Protein AF-A0A7J5V3S0-F1 (afdb_monomer_lite)

Foldseek 3Di:
DVLLVVVLVVVLVVQLVVLLVVLCVVCVVVVNPALLSSLVSSLVSSLVSLCCCCVPPNVVVQVVSVVVVQHPVNSNVVSNVVSVVSNVVSNVD

Structure (mmCIF, N/CA/C/O backbone):
data_AF-A0A7J5V3S0-F1
#
_entry.id   AF-A0A7J5V3S0-F1
#
loop_
_atom_site.group_PDB
_atom_site.id
_atom_site.type_symbol
_atom_site.label_atom_id
_atom_site.label_alt_id
_atom_site.label_comp_id
_atom_site.label_asym_id
_atom_site.label_entity_id
_atom_site.label_seq_id
_atom_site.pdbx_PDB_ins_code
_atom_site.Cartn_x
_atom_site.Cartn_y
_atom_site.Cartn_z
_atom_site.occupancy
_atom_site.B_iso_or_equiv
_atom_site.auth_seq_id
_atom_site.auth_comp_id
_atom_site.auth_asym_id
_atom_site.auth_atom_id
_atom_site.pdbx_PDB_model_num
ATOM 1 N N . MET A 1 1 ? 0.465 2.119 20.454 1.00 60.75 1 MET A N 1
ATOM 2 C CA . MET A 1 1 ? 0.797 2.168 19.005 1.00 60.75 1 MET A CA 1
ATOM 3 C C . MET A 1 1 ? 0.976 0.785 18.358 1.00 60.75 1 MET A C 1
ATOM 5 O O . MET A 1 1 ? 0.485 0.595 17.253 1.00 60.75 1 MET A O 1
ATOM 9 N N . ARG A 1 2 ? 1.582 -0.217 19.026 1.00 72.62 2 ARG A N 1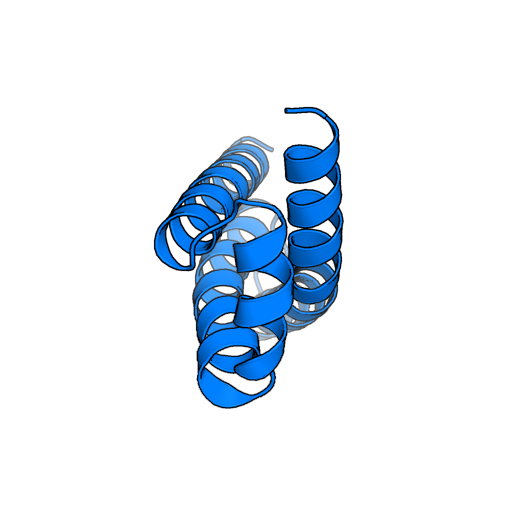
ATOM 10 C CA . ARG A 1 2 ? 1.808 -1.575 18.463 1.00 72.62 2 ARG A CA 1
ATOM 11 C C . ARG A 1 2 ? 0.549 -2.278 17.917 1.00 72.62 2 ARG A C 1
ATOM 13 O O . ARG A 1 2 ? 0.615 -2.930 16.880 1.00 72.62 2 ARG A O 1
ATOM 20 N N . ASN A 1 3 ? -0.600 -2.117 18.576 1.00 79.25 3 ASN A N 1
ATOM 21 C CA . ASN A 1 3 ? -1.852 -2.769 18.164 1.00 79.25 3 ASN A CA 1
ATOM 22 C C . ASN A 1 3 ? -2.459 -2.145 16.893 1.00 79.25 3 ASN A C 1
ATOM 24 O O . ASN A 1 3 ? -3.018 -2.862 16.071 1.00 79.25 3 ASN A O 1
ATOM 28 N N . GLN A 1 4 ? -2.280 -0.835 16.686 1.00 82.31 4 GLN A N 1
ATOM 29 C CA . GLN A 1 4 ? -2.764 -0.124 15.496 1.00 82.31 4 GLN A CA 1
ATOM 30 C C . GLN A 1 4 ? -1.987 -0.524 14.243 1.00 82.31 4 GLN A C 1
ATOM 32 O O . GLN A 1 4 ? -2.589 -0.784 13.207 1.00 82.31 4 GLN A O 1
ATOM 37 N N . ALA A 1 5 ? -0.661 -0.650 14.349 1.00 83.94 5 ALA A N 1
ATOM 38 C CA . ALA A 1 5 ? 0.173 -1.109 13.240 1.00 83.94 5 ALA A CA 1
ATOM 39 C C . ALA A 1 5 ? -0.208 -2.531 12.793 1.00 83.94 5 ALA A C 1
ATOM 41 O O . ALA A 1 5 ? -0.362 -2.787 11.603 1.00 83.94 5 ALA A O 1
ATOM 42 N N . ARG A 1 6 ? -0.446 -3.445 13.746 1.00 86.19 6 ARG A N 1
ATOM 43 C CA . ARG A 1 6 ? -0.916 -4.809 13.443 1.00 86.19 6 ARG A CA 1
ATOM 44 C C . ARG A 1 6 ? -2.293 -4.811 12.779 1.00 86.19 6 ARG A C 1
ATOM 46 O O . ARG A 1 6 ? -2.492 -5.531 11.806 1.00 86.19 6 ARG A O 1
ATOM 53 N N . ALA A 1 7 ? -3.222 -3.991 13.270 1.00 86.12 7 ALA A N 1
ATOM 54 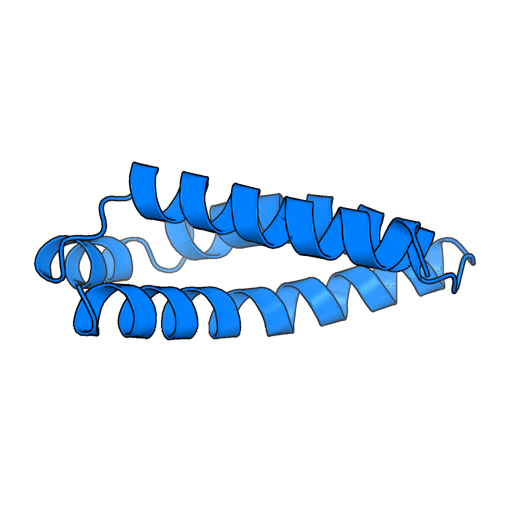C CA . ALA A 1 7 ? -4.552 -3.865 12.680 1.00 86.12 7 ALA A CA 1
ATOM 55 C C . ALA A 1 7 ? -4.492 -3.333 11.239 1.00 86.12 7 ALA A C 1
ATOM 57 O O . ALA A 1 7 ? -5.153 -3.881 10.356 1.00 86.12 7 ALA A O 1
ATOM 58 N N . PHE A 1 8 ? -3.653 -2.325 10.987 1.00 88.31 8 PHE A N 1
ATOM 59 C CA . PHE A 1 8 ? -3.420 -1.804 9.643 1.00 88.31 8 PHE A CA 1
ATOM 60 C C . PHE A 1 8 ? -2.765 -2.843 8.721 1.00 88.31 8 PHE A C 1
ATOM 62 O O . PHE A 1 8 ? -3.189 -2.990 7.582 1.00 88.31 8 PHE A O 1
ATOM 69 N N . LEU A 1 9 ? -1.787 -3.614 9.202 1.00 87.31 9 LEU A N 1
ATOM 70 C CA . LEU A 1 9 ? -1.165 -4.676 8.403 1.00 87.31 9 LEU A CA 1
ATOM 71 C C . LEU A 1 9 ? -2.164 -5.771 8.012 1.00 87.31 9 LEU A C 1
ATOM 73 O O . LEU A 1 9 ? -2.156 -6.227 6.871 1.00 87.31 9 LEU A O 1
ATOM 77 N N . LEU A 1 10 ? -3.048 -6.170 8.931 1.00 88.19 10 LEU A N 1
ATOM 78 C CA . LEU A 1 10 ? -4.120 -7.127 8.636 1.00 88.19 10 LEU A CA 1
ATOM 79 C C . LEU A 1 10 ? -5.091 -6.581 7.585 1.00 88.19 10 LEU A C 1
ATOM 81 O O . LEU A 1 10 ? -5.465 -7.299 6.658 1.00 88.19 10 LEU A O 1
ATOM 85 N N . PHE A 1 11 ? -5.461 -5.306 7.715 1.00 87.88 11 PHE A N 1
ATOM 86 C CA . PHE A 1 11 ? -6.269 -4.591 6.733 1.00 87.88 11 PHE A CA 1
ATOM 87 C C . PHE A 1 11 ? -5.588 -4.580 5.356 1.00 87.88 11 PHE A C 1
ATOM 89 O O . PHE A 1 11 ? -6.173 -5.020 4.368 1.00 87.88 11 PHE A O 1
ATOM 96 N N . TYR A 1 12 ? -4.327 -4.149 5.303 1.00 87.62 12 TYR A N 1
ATOM 97 C CA . TYR A 1 12 ? -3.578 -3.989 4.063 1.00 87.62 12 TYR A CA 1
ATOM 98 C C . TYR A 1 12 ? -3.359 -5.330 3.362 1.00 87.62 12 TYR A C 1
ATOM 100 O O . TYR A 1 12 ? -3.614 -5.436 2.168 1.00 87.62 12 TYR A O 1
ATOM 108 N N . LYS A 1 13 ? -2.985 -6.383 4.102 1.00 88.94 13 LYS A N 1
ATOM 109 C CA . LYS A 1 13 ? -2.751 -7.727 3.549 1.00 88.94 13 LYS A CA 1
ATOM 110 C C . LYS A 1 13 ? -3.978 -8.288 2.826 1.00 88.94 13 LYS A C 1
ATOM 112 O O . LYS A 1 13 ? -3.830 -8.929 1.788 1.00 88.94 13 LYS A O 1
ATOM 117 N N . ARG A 1 14 ? -5.182 -8.040 3.354 1.00 86.69 14 ARG A N 1
ATOM 118 C CA . ARG A 1 14 ? -6.436 -8.511 2.744 1.00 86.69 14 ARG A CA 1
ATOM 119 C C . ARG A 1 14 ? -6.677 -7.879 1.370 1.00 86.69 14 ARG A C 1
ATOM 121 O O . ARG A 1 14 ? -7.103 -8.575 0.453 1.00 86.69 14 ARG A O 1
ATOM 128 N N . ILE A 1 15 ? -6.408 -6.583 1.228 1.00 88.81 15 ILE A N 1
ATOM 129 C CA . ILE A 1 15 ? -6.620 -5.858 -0.034 1.00 88.81 15 ILE A CA 1
ATOM 130 C C . ILE A 1 15 ? -5.467 -6.121 -1.002 1.00 88.81 15 ILE A C 1
ATOM 132 O O . ILE A 1 15 ? -5.707 -6.405 -2.171 1.00 88.81 15 ILE A O 1
ATOM 136 N N . ALA A 1 16 ? -4.232 -6.084 -0.497 1.00 89.06 16 ALA A N 1
ATOM 137 C CA . ALA A 1 16 ? -3.010 -6.189 -1.284 1.00 89.06 16 ALA A CA 1
ATOM 138 C C . ALA A 1 16 ? -2.965 -7.470 -2.116 1.00 89.06 16 ALA A C 1
ATOM 140 O O . ALA A 1 16 ? -2.592 -7.418 -3.280 1.00 89.06 16 ALA A O 1
ATOM 141 N N . PHE A 1 17 ? -3.402 -8.606 -1.559 1.00 88.69 17 PHE A N 1
ATOM 142 C CA . PHE A 1 17 ? -3.444 -9.862 -2.310 1.00 88.69 17 PHE A CA 1
ATOM 143 C C . PHE A 1 17 ? -4.360 -9.773 -3.538 1.00 88.69 17 PHE A C 1
ATOM 145 O O . PHE A 1 17 ? -3.963 -10.145 -4.640 1.00 88.69 17 PHE A O 1
ATOM 152 N N . SER A 1 18 ? -5.565 -9.222 -3.359 1.00 88.81 18 SER A N 1
ATOM 153 C CA . SER A 1 18 ? -6.515 -9.048 -4.462 1.00 88.81 18 SER A CA 1
ATOM 154 C C . SER A 1 18 ? -5.982 -8.033 -5.473 1.00 88.81 18 SER A C 1
ATOM 156 O O . SER A 1 18 ? -5.959 -8.301 -6.669 1.00 88.81 18 SER A O 1
ATOM 158 N N . ALA A 1 19 ? -5.481 -6.893 -4.996 1.00 92.50 19 ALA A N 1
ATOM 159 C CA . ALA A 1 19 ? -4.952 -5.843 -5.856 1.00 92.50 19 ALA A CA 1
ATOM 160 C C . ALA A 1 19 ? -3.744 -6.311 -6.684 1.00 92.50 19 ALA A C 1
ATOM 162 O O . ALA A 1 19 ? -3.653 -5.988 -7.864 1.00 92.50 19 ALA A O 1
ATOM 163 N N . LEU A 1 20 ? -2.851 -7.114 -6.102 1.00 91.62 20 LEU A N 1
ATOM 164 C CA . LEU A 1 20 ? -1.678 -7.651 -6.792 1.00 91.62 20 LEU A CA 1
ATOM 165 C C . LEU A 1 20 ? -2.070 -8.640 -7.891 1.00 91.62 20 LEU A C 1
ATOM 167 O O . LEU A 1 20 ? -1.522 -8.572 -8.987 1.00 91.62 20 LEU A O 1
ATOM 171 N N . PHE A 1 21 ? -3.060 -9.498 -7.636 1.00 93.06 21 PHE A N 1
ATOM 172 C CA . PHE A 1 21 ? -3.589 -10.408 -8.652 1.00 93.06 21 PHE A CA 1
ATOM 173 C C . PHE A 1 21 ? -4.139 -9.648 -9.868 1.00 93.06 21 PHE A C 1
ATOM 175 O O . PHE A 1 21 ? -3.751 -9.925 -11.002 1.00 93.06 21 PHE A O 1
ATOM 182 N N . PHE A 1 22 ? -4.983 -8.635 -9.643 1.00 92.94 22 PHE A N 1
ATOM 183 C CA . PHE A 1 22 ? -5.523 -7.824 -10.738 1.00 92.94 22 PHE A CA 1
ATOM 184 C C . PHE A 1 22 ? -4.452 -6.968 -11.427 1.00 92.94 22 PHE A C 1
ATOM 186 O O . PHE A 1 22 ? -4.513 -6.791 -12.640 1.00 92.94 22 PHE A O 1
ATOM 193 N N . ALA A 1 23 ? -3.452 -6.471 -10.695 1.00 92.81 23 ALA A N 1
ATOM 194 C CA . ALA A 1 23 ? -2.337 -5.724 -11.279 1.00 92.81 23 ALA A CA 1
ATOM 195 C C . ALA A 1 23 ? -1.476 -6.585 -12.193 1.00 92.81 23 ALA A C 1
ATOM 197 O O . ALA A 1 23 ? -1.084 -6.134 -13.269 1.00 92.81 23 ALA A O 1
ATOM 198 N N . PHE A 1 24 ? -1.244 -7.837 -11.806 1.00 91.69 24 PHE A N 1
ATOM 199 C CA . PHE A 1 24 ? -0.562 -8.801 -12.652 1.00 91.69 24 PHE A CA 1
ATOM 200 C C . PHE A 1 24 ? -1.355 -9.111 -13.922 1.00 91.69 24 PHE A C 1
ATOM 202 O O . PHE A 1 24 ? -0.796 -9.051 -15.014 1.00 91.69 24 PHE A O 1
ATOM 209 N N . LEU A 1 25 ? -2.666 -9.344 -13.806 1.00 92.19 25 LEU A N 1
ATOM 210 C CA . LEU A 1 25 ? -3.531 -9.527 -14.976 1.00 92.19 25 LEU A CA 1
ATOM 211 C C . LEU A 1 25 ? -3.509 -8.307 -15.910 1.00 92.19 25 LEU A C 1
ATOM 213 O O . LEU A 1 25 ? -3.424 -8.471 -17.125 1.00 92.19 25 LEU A O 1
ATOM 217 N N . LEU A 1 26 ? -3.540 -7.089 -15.363 1.00 90.06 26 LEU A N 1
ATOM 218 C CA . LEU A 1 26 ? -3.489 -5.855 -16.152 1.00 90.06 26 LEU A CA 1
ATOM 219 C C . LEU A 1 26 ? -2.141 -5.689 -16.878 1.00 90.06 26 LEU A C 1
ATOM 221 O O . LEU A 1 26 ? -2.097 -5.322 -18.053 1.00 90.06 26 LEU A O 1
ATOM 225 N N . SER A 1 27 ? -1.038 -5.993 -16.196 1.00 88.00 27 SER A N 1
ATOM 226 C CA . SER A 1 27 ? 0.309 -5.976 -16.778 1.00 88.00 27 SER A CA 1
ATOM 227 C C . SER A 1 27 ? 0.455 -7.020 -17.894 1.00 88.00 27 SER A C 1
ATOM 229 O O . SER A 1 27 ? 1.050 -6.731 -18.932 1.00 88.00 27 SER A O 1
ATOM 231 N N . LEU A 1 28 ? -0.172 -8.190 -17.738 1.00 89.12 28 LEU A N 1
ATOM 232 C CA . LEU A 1 28 ? -0.204 -9.231 -18.765 1.00 89.12 28 LEU A CA 1
ATOM 233 C C . LEU A 1 28 ? -1.036 -8.808 -19.989 1.00 89.12 28 LEU A C 1
ATOM 235 O O . LEU A 1 28 ? -0.606 -9.018 -21.120 1.00 89.12 28 LEU A O 1
ATOM 239 N N . LEU A 1 29 ? -2.183 -8.153 -19.777 1.00 89.12 29 LEU A N 1
ATOM 240 C CA . LEU A 1 29 ? -3.042 -7.633 -20.853 1.00 89.12 29 LEU A CA 1
ATOM 241 C C . LEU A 1 29 ? -2.393 -6.498 -21.653 1.00 89.12 29 LEU A C 1
ATOM 243 O O . LEU A 1 29 ? -2.618 -6.384 -22.853 1.00 89.12 29 LEU A O 1
ATOM 247 N N . THR A 1 30 ? -1.592 -5.657 -20.998 1.00 85.25 30 THR A N 1
ATOM 248 C CA . THR A 1 30 ? -0.868 -4.555 -21.656 1.00 85.25 30 THR A CA 1
ATOM 249 C C . THR A 1 30 ? 0.432 -5.009 -22.328 1.00 85.25 30 THR A C 1
ATOM 251 O O . THR A 1 30 ? 1.092 -4.203 -22.979 1.00 85.25 30 THR A O 1
ATOM 254 N N . GLY A 1 31 ? 0.813 -6.286 -22.184 1.00 84.69 31 GLY A N 1
ATOM 255 C CA . GLY A 1 31 ? 2.035 -6.858 -22.759 1.00 84.69 31 GLY A CA 1
ATOM 256 C C . GLY A 1 31 ? 3.335 -6.373 -22.106 1.00 84.69 31 GLY A C 1
ATOM 257 O O . GLY A 1 31 ? 4.419 -6.747 -22.547 1.00 84.69 31 GLY A O 1
ATOM 258 N N . SER A 1 32 ? 3.250 -5.563 -21.048 1.00 83.19 32 SER A N 1
ATOM 259 C CA . SER A 1 32 ? 4.401 -4.978 -20.360 1.00 83.19 32 SER A CA 1
ATOM 260 C C . SER A 1 32 ? 4.616 -5.664 -19.013 1.00 83.19 32 SER A C 1
ATOM 262 O O . SER A 1 32 ? 4.177 -5.165 -17.975 1.00 83.19 32 SER A O 1
ATOM 264 N N . LEU A 1 33 ? 5.327 -6.794 -19.020 1.00 85.81 33 LEU A N 1
ATOM 265 C CA . LEU A 1 33 ? 5.732 -7.546 -17.820 1.00 85.81 33 LEU A CA 1
ATOM 266 C C . LEU A 1 33 ? 6.986 -6.949 -17.152 1.00 85.81 33 LEU A C 1
ATOM 268 O O . LEU A 1 33 ? 7.952 -7.653 -16.866 1.00 85.81 33 LEU A O 1
ATOM 272 N N . SER A 1 34 ? 6.992 -5.636 -16.922 1.00 90.25 34 SER A N 1
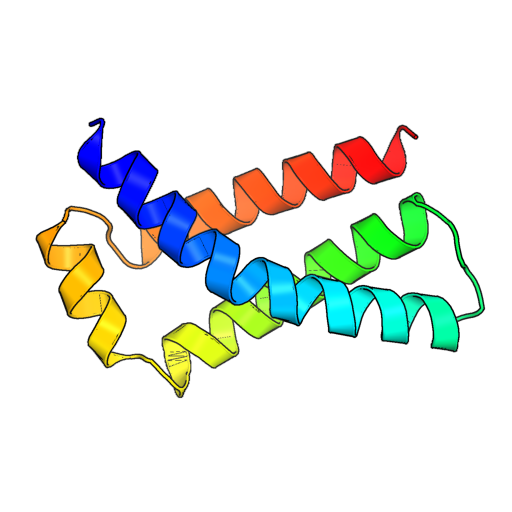ATOM 273 C CA . SER A 1 34 ? 8.054 -4.950 -16.180 1.00 90.25 34 SER A CA 1
ATOM 274 C C . SER A 1 34 ? 7.625 -4.664 -14.740 1.00 90.25 34 SER A C 1
ATOM 276 O O . SER A 1 34 ? 6.437 -4.469 -14.460 1.00 90.25 34 SER A O 1
ATOM 278 N N . PHE A 1 35 ? 8.590 -4.593 -13.816 1.00 89.88 35 PHE A N 1
ATOM 279 C CA . PHE A 1 35 ? 8.319 -4.203 -12.427 1.00 89.88 35 PHE A CA 1
ATOM 280 C C . PHE A 1 35 ? 7.700 -2.805 -12.344 1.00 89.88 35 PHE A C 1
ATOM 282 O O . PHE A 1 35 ? 6.739 -2.613 -11.601 1.00 89.88 35 PHE A O 1
ATOM 289 N N . ALA A 1 36 ? 8.147 -1.876 -13.192 1.00 91.19 36 ALA A N 1
ATOM 290 C CA . ALA A 1 36 ? 7.552 -0.552 -13.334 1.00 91.19 36 ALA A CA 1
ATOM 291 C C . ALA A 1 36 ? 6.054 -0.612 -13.688 1.00 91.19 36 ALA A C 1
ATOM 293 O O . ALA A 1 36 ? 5.228 0.004 -13.009 1.00 91.19 36 ALA A O 1
ATOM 294 N N . ALA A 1 37 ? 5.679 -1.388 -14.712 1.00 90.56 37 ALA A N 1
ATOM 295 C CA . ALA A 1 37 ? 4.282 -1.519 -15.126 1.00 90.56 37 ALA A CA 1
ATOM 296 C C . ALA A 1 37 ? 3.420 -2.185 -14.044 1.00 90.56 37 ALA A C 1
ATOM 298 O O . ALA A 1 37 ? 2.299 -1.736 -13.789 1.00 90.56 37 ALA A O 1
ATOM 299 N N . LEU A 1 38 ? 3.952 -3.202 -13.358 1.00 92.88 38 LEU A N 1
ATOM 300 C CA . LEU A 1 38 ? 3.296 -3.828 -12.209 1.00 92.88 38 LEU A CA 1
ATOM 301 C C . LEU A 1 38 ? 3.090 -2.845 -11.055 1.00 92.88 38 LEU A C 1
ATOM 303 O O . LEU A 1 38 ? 1.989 -2.783 -10.512 1.00 92.88 38 LEU A O 1
ATOM 307 N N . GLY A 1 39 ? 4.109 -2.060 -10.703 1.00 91.69 39 GLY A N 1
ATOM 308 C CA . GLY A 1 39 ? 4.050 -1.074 -9.624 1.00 91.69 39 GLY A CA 1
ATOM 309 C C . GLY A 1 39 ? 3.008 0.013 -9.877 1.00 91.69 39 GLY A C 1
ATOM 310 O O . GLY A 1 39 ? 2.200 0.316 -8.997 1.00 91.69 39 GLY A O 1
ATOM 311 N N . VAL A 1 40 ? 2.967 0.551 -11.099 1.00 91.62 40 VAL A N 1
ATOM 312 C CA . VAL A 1 40 ? 1.969 1.556 -11.504 1.00 91.62 40 VAL A CA 1
ATOM 313 C C . VAL A 1 40 ? 0.561 0.955 -11.519 1.00 91.62 40 VAL A C 1
ATOM 315 O O . VAL A 1 40 ? -0.365 1.533 -10.949 1.00 91.62 40 VAL A O 1
ATOM 318 N N . SER A 1 41 ? 0.390 -0.230 -12.107 1.00 92.56 41 SER A N 1
ATOM 319 C CA . SER A 1 41 ? -0.910 -0.918 -12.157 1.00 92.56 41 SER A CA 1
ATOM 320 C C . SER A 1 41 ? -1.427 -1.243 -10.756 1.00 92.56 41 SER A C 1
ATOM 322 O O . SER A 1 41 ? -2.589 -0.984 -10.439 1.00 92.56 41 SER A O 1
ATOM 324 N N . TYR A 1 42 ? -0.545 -1.752 -9.893 1.00 93.44 42 TYR A N 1
ATOM 325 C CA . TYR A 1 42 ? -0.839 -2.028 -8.491 1.00 93.44 42 TYR A CA 1
ATOM 326 C C . TYR A 1 42 ? -1.268 -0.764 -7.758 1.00 93.44 42 TYR A C 1
ATOM 328 O O . TYR A 1 42 ? -2.268 -0.801 -7.039 1.00 93.44 42 TYR A O 1
ATOM 336 N N . PHE A 1 43 ? -0.586 0.361 -7.999 1.00 93.50 43 PHE A N 1
ATOM 337 C CA . PHE A 1 43 ? -0.947 1.626 -7.380 1.00 93.50 43 PHE A CA 1
ATOM 338 C C . PHE A 1 43 ? -2.413 1.979 -7.645 1.00 93.50 43 PHE A C 1
ATOM 340 O O . PHE A 1 43 ? -3.176 2.134 -6.692 1.00 93.50 43 PHE A O 1
ATOM 347 N N . PHE A 1 44 ? -2.827 2.026 -8.913 1.00 92.31 44 PHE A N 1
ATOM 348 C CA . PHE A 1 44 ? -4.200 2.376 -9.291 1.00 92.31 44 PHE A CA 1
ATOM 349 C C . PHE A 1 44 ? -5.231 1.350 -8.818 1.00 92.31 44 PHE A C 1
ATOM 351 O O . PHE A 1 44 ? -6.266 1.719 -8.258 1.00 92.31 44 PHE A O 1
ATOM 358 N N . ILE A 1 45 ? -4.948 0.060 -8.990 1.00 93.62 45 ILE A N 1
ATOM 359 C CA . ILE A 1 45 ? -5.876 -1.006 -8.602 1.00 93.62 45 ILE A CA 1
ATOM 360 C C . ILE A 1 45 ? -6.094 -1.008 -7.094 1.00 93.62 45 ILE A C 1
ATOM 362 O O . ILE A 1 45 ? -7.224 -1.173 -6.640 1.00 93.62 45 ILE A O 1
ATOM 366 N N . MET A 1 46 ? -5.055 -0.759 -6.301 1.00 92.88 46 MET A N 1
ATOM 367 C CA . MET A 1 46 ? -5.176 -0.701 -4.850 1.00 92.88 46 MET A CA 1
ATOM 368 C C . MET A 1 46 ? -6.082 0.452 -4.384 1.00 92.88 46 MET A C 1
ATOM 370 O O . MET A 1 46 ? -6.817 0.273 -3.412 1.00 92.88 46 MET A O 1
ATOM 374 N N . ILE A 1 47 ? -6.104 1.598 -5.084 1.00 91.88 47 ILE A N 1
ATOM 375 C CA . ILE A 1 47 ? -7.058 2.697 -4.813 1.00 91.88 47 ILE A CA 1
ATOM 376 C C . ILE A 1 47 ? -8.493 2.203 -5.016 1.00 91.88 47 ILE A C 1
ATOM 378 O O . ILE A 1 47 ? -9.339 2.350 -4.129 1.00 91.88 47 ILE A O 1
ATOM 382 N N . VAL A 1 48 ? -8.753 1.577 -6.167 1.00 92.44 48 VAL A N 1
ATOM 383 C CA . VAL A 1 48 ? -10.078 1.049 -6.519 1.00 92.44 48 VAL A CA 1
ATOM 384 C C . VAL A 1 48 ? -10.509 -0.027 -5.525 1.00 92.44 48 VAL A C 1
ATOM 386 O O . VAL A 1 48 ? -11.623 0.014 -5.009 1.00 92.44 48 VAL A O 1
ATOM 389 N N . PHE A 1 49 ? -9.623 -0.961 -5.189 1.00 91.25 49 PHE A N 1
ATOM 390 C CA . PHE A 1 49 ? -9.920 -2.037 -4.250 1.00 91.25 49 PHE A CA 1
ATOM 391 C C . PHE A 1 49 ? -10.133 -1.537 -2.824 1.00 91.25 49 PHE A C 1
ATOM 393 O O . PHE A 1 49 ? -11.027 -2.042 -2.146 1.00 91.25 49 PHE A O 1
ATOM 400 N N . HIS A 1 50 ? -9.375 -0.539 -2.361 1.00 91.31 50 HIS A N 1
ATOM 401 C CA . HIS A 1 50 ? -9.628 0.087 -1.063 1.00 91.31 50 HIS A CA 1
ATOM 402 C C . HIS A 1 50 ? -11.037 0.682 -1.022 1.00 91.31 50 HIS A C 1
ATOM 404 O O . HIS A 1 50 ? -11.791 0.417 -0.082 1.00 91.31 50 HIS A O 1
ATOM 410 N N . TYR A 1 51 ? -11.406 1.428 -2.064 1.00 90.00 51 TYR A N 1
ATOM 411 C CA . TYR A 1 51 ? -12.734 2.010 -2.198 1.00 90.00 51 TYR A CA 1
ATOM 412 C C . TYR A 1 51 ? -13.825 0.928 -2.214 1.00 90.00 51 TYR A C 1
ATOM 414 O O . TYR A 1 51 ? -14.685 0.900 -1.336 1.00 90.00 51 TYR A O 1
ATOM 422 N N . VAL A 1 52 ? -13.765 -0.029 -3.142 1.00 88.81 52 VAL A N 1
ATOM 423 C CA . VAL A 1 52 ? -14.800 -1.065 -3.306 1.00 88.81 52 VAL A CA 1
ATOM 424 C C . VAL A 1 52 ? -14.930 -1.936 -2.055 1.00 88.81 52 VAL A C 1
ATOM 426 O O . VAL A 1 52 ? -16.031 -2.127 -1.530 1.00 88.81 52 VAL A O 1
ATOM 429 N N . MET A 1 53 ? -13.813 -2.442 -1.530 1.00 85.44 53 MET A N 1
ATOM 430 C CA . MET A 1 53 ? -13.859 -3.370 -0.403 1.00 85.44 53 MET A CA 1
ATOM 431 C C . MET A 1 53 ? -14.372 -2.698 0.859 1.00 85.44 53 MET A C 1
ATOM 433 O O . MET A 1 53 ? -15.165 -3.302 1.572 1.00 85.44 53 MET A O 1
ATOM 437 N N . PHE A 1 54 ? -13.962 -1.468 1.158 1.00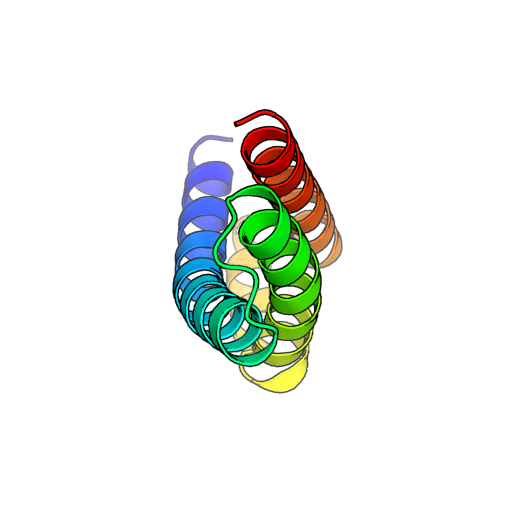 80.19 54 PHE A N 1
ATOM 438 C CA . PHE A 1 54 ? -14.264 -0.881 2.460 1.00 80.19 54 PHE A CA 1
ATOM 439 C C . PHE A 1 54 ? -15.388 0.145 2.434 1.00 80.19 54 PHE A C 1
ATOM 441 O O . PHE A 1 54 ? -16.141 0.232 3.407 1.00 80.19 54 PHE A O 1
ATOM 448 N N . GLU A 1 55 ? -15.573 0.877 1.338 1.00 82.19 55 GLU A N 1
ATOM 449 C CA . GLU A 1 55 ? -16.722 1.770 1.205 1.00 82.19 55 GLU A CA 1
ATOM 450 C C . GLU A 1 55 ? -17.971 1.084 0.681 1.00 82.19 55 GLU A C 1
ATOM 452 O O . GLU A 1 55 ? -19.039 1.634 0.908 1.00 82.19 55 GLU A O 1
ATOM 457 N N . HIS A 1 56 ? -17.898 -0.084 0.037 1.00 80.81 56 HIS A N 1
ATOM 458 C CA . HIS A 1 56 ? -19.097 -0.790 -0.433 1.00 80.81 56 HIS A CA 1
ATOM 459 C C . HIS A 1 56 ? -19.332 -2.116 0.289 1.00 80.81 56 HIS A C 1
ATOM 461 O O . HIS A 1 56 ? -20.395 -2.287 0.887 1.00 80.81 56 HIS A O 1
ATOM 467 N N . ILE A 1 57 ? -18.355 -3.023 0.290 1.00 83.88 57 ILE A N 1
ATOM 468 C CA . ILE A 1 57 ? -18.573 -4.412 0.730 1.00 83.88 57 ILE A CA 1
ATOM 469 C C . ILE A 1 57 ? -18.508 -4.548 2.260 1.00 83.88 57 ILE A C 1
ATOM 471 O O . ILE A 1 57 ? -19.406 -5.097 2.894 1.00 83.88 57 ILE A O 1
ATOM 475 N N . TYR A 1 58 ? -17.462 -4.012 2.882 1.00 82.56 58 TYR A N 1
ATOM 476 C CA . TYR A 1 58 ? -17.139 -4.210 4.295 1.00 82.56 58 TYR A CA 1
ATOM 477 C C . TYR A 1 58 ? -17.284 -2.930 5.119 1.00 82.56 58 TYR A C 1
ATOM 479 O O . TYR A 1 58 ? -16.516 -2.699 6.057 1.00 82.56 58 TYR A O 1
ATOM 487 N N . LYS A 1 59 ? -18.315 -2.120 4.834 1.00 78.69 59 LYS A N 1
ATOM 488 C CA . LYS A 1 59 ? -18.618 -0.878 5.576 1.00 78.69 59 LYS A CA 1
ATOM 489 C C . LYS A 1 59 ? -18.609 -1.075 7.099 1.00 78.69 59 LYS A C 1
ATOM 491 O O . LYS A 1 59 ? -18.182 -0.184 7.830 1.00 78.69 59 LYS A O 1
ATOM 496 N N . GLN A 1 60 ? -19.052 -2.242 7.578 1.00 81.00 60 GLN A N 1
ATOM 497 C CA . GLN A 1 60 ? -19.102 -2.561 9.008 1.00 81.00 60 GLN A CA 1
ATOM 498 C C . GLN A 1 60 ? -17.722 -2.792 9.642 1.00 81.00 60 GLN A C 1
ATOM 500 O O . GLN A 1 60 ? -17.526 -2.475 10.813 1.00 81.00 60 GLN A O 1
ATOM 505 N N . GLN A 1 61 ? -16.731 -3.266 8.880 1.00 80.00 61 GLN A N 1
ATOM 506 C CA . GLN A 1 61 ? -15.376 -3.479 9.404 1.00 80.00 61 GLN A CA 1
ATOM 507 C C . GLN A 1 61 ? -14.697 -2.158 9.778 1.00 80.00 61 GLN A C 1
ATOM 509 O O . GLN A 1 61 ? -13.846 -2.141 10.664 1.00 80.00 61 GLN A O 1
ATOM 514 N N . TYR A 1 62 ? -15.121 -1.026 9.203 1.00 79.19 62 TYR A N 1
ATOM 515 C CA . TYR A 1 62 ? -14.646 0.280 9.658 1.00 79.19 62 TYR A CA 1
ATOM 516 C C . TYR A 1 62 ? -14.969 0.556 11.126 1.00 79.19 62 TYR A C 1
ATOM 518 O O . TYR A 1 62 ? -14.161 1.203 11.784 1.00 79.19 62 TYR A O 1
ATOM 526 N N . PHE A 1 63 ? -16.091 0.061 11.658 1.00 80.00 63 PHE A N 1
ATOM 527 C CA . PHE A 1 63 ? -16.392 0.219 13.082 1.00 80.00 63 PHE A CA 1
ATOM 528 C C . PHE A 1 63 ? -15.402 -0.563 13.946 1.00 80.00 63 PHE A C 1
ATOM 530 O O . PHE A 1 63 ? -14.941 -0.048 14.959 1.00 80.00 63 PHE A O 1
ATOM 537 N N . PHE A 1 64 ? -14.996 -1.761 13.523 1.00 84.81 64 PHE A N 1
ATOM 538 C CA . PHE A 1 64 ? -13.960 -2.530 14.216 1.00 84.81 64 PHE A CA 1
ATOM 539 C C . PHE A 1 64 ? -12.618 -1.781 14.249 1.00 84.81 64 PHE A C 1
ATOM 541 O O . PHE A 1 64 ? -12.031 -1.598 15.316 1.00 84.81 64 PHE A O 1
ATOM 548 N N . TYR A 1 65 ? -12.156 -1.271 13.104 1.00 83.50 65 TYR A N 1
ATOM 549 C CA . TYR A 1 65 ? -10.904 -0.508 13.040 1.00 83.50 65 TYR A CA 1
ATOM 550 C C . TYR A 1 65 ? -10.987 0.837 13.776 1.00 83.50 65 TYR A C 1
ATOM 552 O O . TYR A 1 65 ? -9.997 1.269 14.373 1.00 83.50 65 TYR A O 1
ATOM 560 N N . TYR A 1 66 ? -12.165 1.464 13.807 1.00 85.06 66 TYR A N 1
ATOM 561 C CA . TYR A 1 66 ? -12.398 2.698 14.552 1.00 85.06 66 TYR A CA 1
ATOM 562 C C . TYR A 1 66 ? -12.239 2.493 16.063 1.00 85.06 66 TYR A C 1
ATOM 564 O O . TYR A 1 66 ? -11.528 3.271 16.696 1.00 85.06 66 TYR A O 1
ATOM 572 N N . HIS A 1 67 ? -12.783 1.405 16.624 1.00 86.06 67 HIS A N 1
ATOM 573 C CA . HIS A 1 67 ? -12.573 1.047 18.037 1.00 86.06 67 HIS A CA 1
ATOM 574 C C . HIS A 1 67 ? -11.101 0.744 18.368 1.00 86.06 67 HIS A C 1
ATOM 576 O O . HIS A 1 67 ? -10.673 0.908 19.506 1.00 86.06 67 HIS A O 1
ATOM 582 N N . LEU A 1 68 ? -10.294 0.369 17.370 1.00 84.94 68 LEU A N 1
ATOM 583 C CA . LEU A 1 68 ? -8.842 0.200 17.506 1.00 84.94 68 LEU A CA 1
ATOM 584 C C . LEU A 1 68 ? -8.053 1.519 17.336 1.00 84.94 68 LEU A C 1
ATOM 586 O O . LEU A 1 68 ? -6.824 1.529 17.451 1.00 84.94 68 LEU A O 1
ATOM 590 N N . GLY A 1 6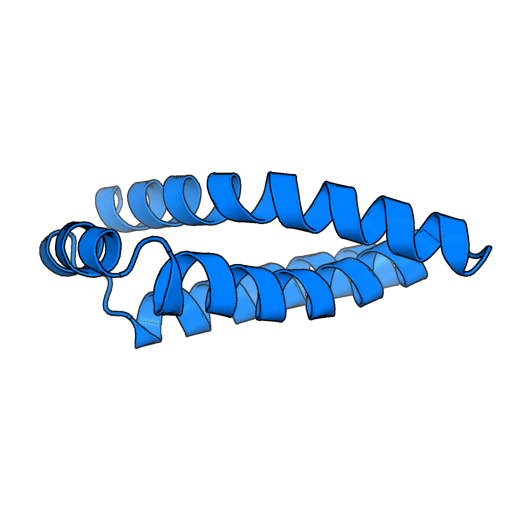9 ? -8.732 2.643 17.082 1.00 85.81 69 GLY A N 1
ATOM 591 C CA . GLY A 1 69 ? -8.147 3.980 16.916 1.00 85.81 69 GLY A CA 1
ATOM 592 C C . GLY A 1 69 ? -7.742 4.340 15.480 1.00 85.81 69 GLY A C 1
ATOM 593 O O . GLY A 1 69 ? -7.090 5.370 15.258 1.00 85.81 69 GLY A O 1
ATOM 594 N N . LEU A 1 70 ? -8.120 3.518 14.497 1.00 87.56 70 LEU A N 1
ATOM 595 C CA . LEU A 1 70 ? -7.904 3.764 13.071 1.00 87.56 70 LEU A CA 1
ATOM 596 C C . LEU A 1 70 ? -9.190 4.304 12.437 1.00 87.56 70 LEU A C 1
ATOM 598 O O . LEU A 1 70 ? -10.125 3.567 12.138 1.00 87.56 70 LEU A O 1
ATOM 602 N N . SER A 1 71 ? -9.237 5.618 12.212 1.00 89.00 71 SER A N 1
ATOM 603 C CA . SER A 1 71 ? -10.340 6.240 11.479 1.00 89.00 71 SER A CA 1
ATOM 604 C C . SER A 1 71 ? -10.265 5.928 9.982 1.00 89.00 71 SER A C 1
ATOM 606 O O . SER A 1 71 ? -9.195 5.632 9.451 1.00 89.00 71 SER A O 1
ATOM 608 N N . ARG A 1 72 ? -11.395 6.074 9.276 1.00 86.25 72 ARG A N 1
ATOM 609 C CA . ARG A 1 72 ? -11.471 5.902 7.812 1.00 86.25 72 ARG A CA 1
ATOM 610 C C . ARG A 1 72 ? -10.395 6.702 7.074 1.00 86.25 72 ARG A C 1
ATOM 612 O O . ARG A 1 72 ? -9.673 6.157 6.251 1.00 86.25 72 ARG A O 1
ATOM 619 N N . LYS A 1 73 ? -10.234 7.979 7.444 1.00 87.69 73 LYS A N 1
ATOM 620 C CA . LYS A 1 73 ? -9.217 8.872 6.867 1.00 87.69 73 LYS A CA 1
ATOM 621 C C . LYS A 1 73 ? -7.799 8.349 7.106 1.00 87.69 73 LYS A C 1
ATOM 623 O O . LYS A 1 73 ? -6.993 8.342 6.185 1.00 87.69 73 LYS A O 1
ATOM 628 N N . LYS A 1 74 ? -7.498 7.871 8.322 1.00 89.69 74 LYS A N 1
ATOM 629 C CA . LYS A 1 74 ? -6.180 7.301 8.644 1.00 89.69 74 LYS A CA 1
ATOM 630 C C . LYS A 1 74 ? -5.894 6.038 7.831 1.00 89.69 74 LYS A C 1
ATOM 632 O O . LYS A 1 74 ? -4.779 5.896 7.345 1.00 89.69 74 LYS A O 1
ATOM 637 N N . LEU A 1 75 ? -6.878 5.152 7.659 1.00 90.06 75 LEU A N 1
ATOM 638 C CA . LEU A 1 75 ? -6.729 3.944 6.838 1.00 90.06 75 LEU A CA 1
ATOM 639 C C . LEU A 1 75 ? -6.434 4.288 5.378 1.00 90.06 75 LEU A C 1
ATOM 641 O O . LEU A 1 75 ? -5.513 3.709 4.802 1.00 90.06 75 LEU A O 1
ATOM 645 N N . TRP A 1 76 ? -7.156 5.255 4.811 1.00 91.56 76 TRP A N 1
ATOM 646 C CA . TRP A 1 76 ? -6.907 5.762 3.462 1.00 91.56 76 TRP A CA 1
ATOM 647 C C . TRP A 1 76 ? -5.495 6.326 3.317 1.00 91.56 76 TRP A C 1
ATOM 649 O O . TRP A 1 76 ? -4.742 5.857 2.470 1.00 91.56 76 TRP A O 1
ATOM 659 N N . ILE A 1 77 ? -5.104 7.266 4.182 1.00 92.44 77 ILE A N 1
ATOM 660 C CA . ILE A 1 77 ? -3.784 7.911 4.121 1.00 92.44 77 ILE A CA 1
ATOM 661 C C . ILE A 1 77 ? -2.666 6.874 4.257 1.00 92.44 77 ILE A C 1
ATOM 663 O O . ILE A 1 77 ? -1.764 6.841 3.427 1.00 92.44 77 ILE A O 1
ATOM 667 N N . LEU A 1 78 ? -2.740 5.987 5.256 1.00 92.25 78 LEU A N 1
ATOM 668 C CA . LEU A 1 78 ? -1.722 4.951 5.454 1.00 92.25 78 LEU A CA 1
ATOM 669 C C . LEU A 1 78 ? -1.642 3.992 4.261 1.00 92.25 78 LEU A C 1
ATOM 671 O O . LEU A 1 78 ? -0.546 3.600 3.866 1.00 92.25 78 LEU A O 1
ATOM 675 N N . SER A 1 79 ? -2.784 3.641 3.664 1.00 91.88 79 SER A N 1
ATOM 676 C CA . SER A 1 79 ? -2.813 2.783 2.476 1.00 91.88 79 SER A CA 1
ATOM 677 C C . SER A 1 79 ? -2.205 3.477 1.265 1.00 91.88 79 SER A C 1
ATOM 679 O O . SER A 1 79 ? -1.401 2.858 0.580 1.00 91.88 79 SER A O 1
ATOM 681 N N . MET A 1 80 ? -2.539 4.750 1.024 1.00 92.31 80 MET A N 1
ATOM 682 C CA . MET A 1 80 ? -1.972 5.545 -0.073 1.00 92.31 80 MET A CA 1
ATOM 683 C C . MET A 1 80 ? -0.460 5.696 0.072 1.00 92.31 80 MET A C 1
ATOM 685 O O . MET A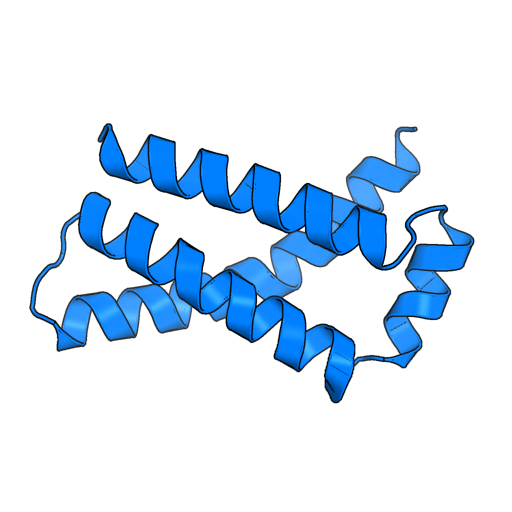 1 80 ? 0.264 5.472 -0.892 1.00 92.31 80 MET A O 1
ATOM 689 N N . VAL A 1 81 ? 0.023 6.020 1.276 1.00 94.50 81 VAL A N 1
ATOM 690 C CA . VAL A 1 81 ? 1.459 6.176 1.551 1.00 94.50 81 VAL A CA 1
ATOM 691 C C . VAL A 1 81 ? 2.199 4.861 1.318 1.00 94.50 81 VAL A C 1
ATOM 693 O O . VAL A 1 81 ? 3.188 4.841 0.591 1.00 94.50 81 VAL A O 1
ATOM 696 N N . LEU A 1 82 ? 1.711 3.750 1.878 1.00 93.44 82 LEU A N 1
ATOM 697 C CA . LEU A 1 82 ? 2.362 2.451 1.701 1.00 93.44 82 LEU A CA 1
ATOM 698 C C . LEU A 1 82 ? 2.348 2.001 0.233 1.00 93.44 82 LEU A C 1
ATOM 700 O O . LEU A 1 82 ? 3.338 1.476 -0.268 1.00 93.44 82 LEU A O 1
ATOM 704 N N . ASN A 1 83 ? 1.241 2.245 -0.465 1.00 92.56 83 ASN A N 1
ATOM 705 C CA . ASN A 1 83 ? 1.094 1.932 -1.880 1.00 92.56 83 ASN A CA 1
ATOM 706 C C . ASN A 1 83 ? 2.029 2.773 -2.763 1.00 92.56 83 ASN A C 1
ATOM 708 O O . ASN A 1 83 ? 2.656 2.235 -3.669 1.00 92.56 83 ASN A O 1
ATOM 712 N N . ALA A 1 84 ? 2.180 4.066 -2.467 1.00 93.06 84 ALA A N 1
ATOM 713 C CA . ALA A 1 84 ? 3.127 4.937 -3.156 1.00 93.06 84 ALA A CA 1
ATOM 714 C C . ALA A 1 84 ? 4.574 4.466 -2.953 1.00 93.06 84 ALA A C 1
ATOM 716 O O . ALA A 1 84 ? 5.330 4.400 -3.917 1.00 93.06 84 ALA A O 1
ATOM 717 N N . ILE A 1 85 ? 4.946 4.072 -1.728 1.00 95.31 85 ILE A N 1
ATOM 718 C CA . ILE A 1 85 ? 6.278 3.517 -1.438 1.00 95.31 85 ILE A CA 1
ATOM 719 C C . ILE A 1 85 ? 6.534 2.261 -2.279 1.00 95.31 85 ILE A C 1
ATOM 721 O O . ILE A 1 85 ? 7.582 2.157 -2.908 1.00 95.31 85 ILE A O 1
ATOM 725 N N . ILE A 1 86 ? 5.577 1.329 -2.334 1.00 93.00 86 ILE A N 1
ATOM 726 C CA . ILE A 1 86 ? 5.712 0.101 -3.135 1.00 93.00 86 ILE A CA 1
ATOM 727 C C . ILE A 1 86 ? 5.844 0.428 -4.624 1.00 93.00 86 ILE A C 1
ATOM 729 O O . ILE A 1 86 ? 6.726 -0.112 -5.283 1.00 93.00 86 ILE A O 1
ATOM 733 N N . ALA A 1 87 ? 5.018 1.338 -5.145 1.00 92.44 87 ALA A N 1
ATOM 734 C CA . ALA A 1 87 ? 5.083 1.746 -6.543 1.00 92.44 87 ALA A CA 1
ATOM 735 C C . ALA A 1 87 ? 6.438 2.380 -6.894 1.00 92.44 87 ALA A C 1
ATOM 737 O O . ALA A 1 87 ? 7.018 2.039 -7.919 1.00 92.44 87 ALA A O 1
ATOM 738 N N . ILE A 1 88 ? 6.974 3.243 -6.024 1.00 94.50 88 ILE A N 1
ATOM 739 C CA . ILE A 1 88 ? 8.301 3.850 -6.199 1.00 94.50 88 ILE A CA 1
ATOM 740 C C . ILE A 1 88 ? 9.394 2.779 -6.179 1.00 94.50 88 ILE A C 1
ATOM 742 O O . ILE A 1 88 ? 10.258 2.791 -7.046 1.00 94.50 88 ILE A O 1
ATOM 746 N N . ILE A 1 89 ? 9.348 1.829 -5.241 1.00 95.25 89 ILE A N 1
ATOM 747 C CA . ILE A 1 89 ? 10.318 0.724 -5.196 1.00 95.25 89 ILE A CA 1
ATOM 748 C C . ILE A 1 89 ? 10.274 -0.077 -6.501 1.00 95.25 89 ILE A C 1
ATOM 750 O O . ILE A 1 89 ? 11.317 -0.335 -7.088 1.00 95.25 89 ILE A O 1
ATOM 754 N N . CYS A 1 90 ? 9.083 -0.418 -6.991 1.00 92.44 90 CYS A N 1
ATOM 755 C CA . CYS A 1 90 ? 8.918 -1.132 -8.256 1.00 92.44 90 CYS A CA 1
ATOM 756 C C . CYS A 1 90 ? 9.363 -0.330 -9.489 1.00 92.44 90 CYS A C 1
ATOM 758 O O . CYS A 1 90 ? 9.697 -0.938 -10.496 1.00 92.44 90 CYS A O 1
ATOM 760 N N . LEU A 1 91 ? 9.347 1.004 -9.433 1.00 91.81 91 LEU A N 1
ATOM 761 C CA . LEU A 1 91 ? 9.868 1.867 -10.499 1.00 91.81 91 LEU A CA 1
ATOM 762 C C . LEU A 1 91 ? 11.400 1.952 -10.499 1.00 91.81 91 LEU A C 1
ATOM 764 O O . LEU A 1 91 ? 11.983 2.266 -11.533 1.00 91.81 91 LEU A O 1
ATOM 768 N N . LEU A 1 92 ? 12.036 1.732 -9.346 1.00 92.69 92 LEU A N 1
ATOM 769 C CA . LEU A 1 92 ? 13.489 1.811 -9.174 1.00 92.69 92 LEU A CA 1
ATOM 770 C C . LEU A 1 92 ? 14.211 0.473 -9.412 1.00 92.69 92 LEU A C 1
ATOM 772 O O . LEU A 1 92 ? 15.440 0.468 -9.463 1.00 92.69 92 LEU A O 1
ATOM 776 N N . ILE A 1 93 ? 13.466 -0.632 -9.511 1.00 89.56 93 ILE A N 1
ATOM 777 C CA . ILE A 1 93 ? 13.958 -1.981 -9.844 1.00 89.56 93 ILE A CA 1
ATOM 778 C C . ILE A 1 93 ? 13.815 -2.204 -11.348 1.00 89.56 93 ILE A C 1
ATOM 780 O O . ILE A 1 93 ? 14.815 -2.632 -11.962 1.00 89.56 93 ILE A O 1
#

Secondary structure (DSSP, 8-state):
-HHHHHHHHHHHHHHHHHHHHHHHHHHHHTT---HHHHHHHHHHHHHHHHIIIIIII-TTHHHHHHHTT--HHHHHHHHHHHHHHHHHHHHH-

Radius of gyration: 13.96 Å; chains: 1; bounding box: 33×19×42 Å

Sequence (93 aa):
MRNQARAFLLFYKRIAFSALFFAFLLSLLTGSLSFAALGVSYFFIMIVFHYVMFEHIYKQQYFFYYHLGLSRKKLWILSMVLNAIIAIICLLI

pLDDT: mean 88.29, std 5.34, range [60.75, 95.31]